Protein AF-A0A075I7Q1-F1 (afdb_monomer_lite)

InterPro domains:
  IPR000594 THIF-type NAD/FAD binding fold [PF00899] (7-69)
  IPR035985 Ubiquitin-activating enzyme-like [SSF69572] (7-67)

pLDDT: mean 79.2, std 11.18, range [49.0, 91.38]

Secondary structure (DSSP, 8-state):
-PEEE-STTHHHHHHHHHHH-TT--EEE-----STTTHHHHHTT-SS-----S-HHHHHHHHHHHHHTT---

Foldseek 3Di:
DEDEDEDDPQVVVVVVVCVVPVPHDYDYDPDQQALVCLLVSPPPDPADDDPDPDPRSVVSNVVSCVVVVHDD

Organism: NCBI:txid1456395

Sequence (72 aa):
MKMMLVKSKLKQLQKKLRKLNADIVIEELPISINDYTALDVVDGCDVVVDALDSVNARYSLNKACIEKKFRL

Radius of gyration: 12.45 Å; chains: 1; bounding box: 29×19×31 Å

Structure (mmCIF, N/CA/C/O backbone):
data_AF-A0A075I7Q1-F1
#
_entry.id   AF-A0A075I7Q1-F1
#
loop_
_atom_site.group_PDB
_atom_site.id
_atom_site.type_symbol
_atom_site.label_atom_id
_atom_site.label_alt_id
_atom_site.label_comp_id
_atom_site.label_asym_id
_atom_site.label_entity_id
_atom_site.label_seq_id
_atom_site.pdbx_PDB_ins_code
_atom_site.Cartn_x
_atom_site.Cartn_y
_atom_site.Cartn_z
_atom_site.occupancy
_atom_site.B_iso_or_equiv
_atom_site.auth_seq_id
_atom_site.auth_comp_id
_atom_site.auth_asym_id
_atom_site.auth_atom_id
_atom_site.pdbx_PDB_model_num
ATOM 1 N N . MET A 1 1 ? -15.444 -3.371 -0.217 1.00 49.00 1 MET A N 1
ATOM 2 C CA . MET A 1 1 ? -14.384 -2.390 -0.520 1.00 49.00 1 MET A CA 1
ATOM 3 C C . MET A 1 1 ? -13.263 -2.576 0.486 1.00 49.00 1 MET A C 1
ATOM 5 O O . MET A 1 1 ? -13.475 -2.353 1.674 1.00 49.00 1 MET A O 1
ATOM 9 N N . LYS A 1 2 ? -12.120 -3.083 0.025 1.00 50.59 2 LYS A N 1
ATOM 10 C CA . LYS A 1 2 ? -10.947 -3.363 0.855 1.00 50.59 2 LYS A CA 1
ATOM 11 C C . LYS A 1 2 ? -10.049 -2.125 0.847 1.00 50.59 2 LYS A C 1
ATOM 13 O O . LYS A 1 2 ? -9.640 -1.682 -0.217 1.00 50.59 2 LYS A O 1
ATOM 18 N N . MET A 1 3 ? -9.803 -1.534 2.014 1.00 54.09 3 MET A N 1
ATOM 19 C CA . MET A 1 3 ? -8.934 -0.360 2.147 1.00 54.09 3 MET A CA 1
ATOM 20 C C . MET A 1 3 ? -7.581 -0.817 2.692 1.00 54.09 3 MET A C 1
ATOM 22 O O . MET A 1 3 ? -7.514 -1.315 3.818 1.00 54.09 3 MET A O 1
ATOM 26 N N . MET A 1 4 ? -6.521 -0.650 1.903 1.00 60.81 4 MET A N 1
ATOM 27 C CA . MET A 1 4 ? -5.162 -1.011 2.299 1.00 60.81 4 MET A CA 1
ATOM 28 C C . MET A 1 4 ? -4.429 0.208 2.869 1.00 60.81 4 MET A C 1
ATOM 30 O O . MET A 1 4 ? -4.468 1.295 2.296 1.00 60.81 4 MET A O 1
ATOM 34 N N . LEU A 1 5 ? -3.769 0.038 4.016 1.00 60.06 5 LEU A N 1
ATOM 35 C CA . LEU A 1 5 ? -3.032 1.107 4.690 1.00 60.06 5 LEU A CA 1
ATOM 36 C C . LEU A 1 5 ? -1.548 0.773 4.741 1.00 60.06 5 LEU A C 1
ATOM 38 O O . LEU A 1 5 ? -1.152 -0.206 5.370 1.00 60.06 5 LEU A O 1
ATOM 42 N N . VAL A 1 6 ? -0.733 1.635 4.136 1.00 58.84 6 VAL A N 1
ATOM 43 C CA . VAL A 1 6 ? 0.719 1.462 4.076 1.00 58.84 6 VAL A CA 1
ATOM 44 C C . VAL A 1 6 ? 1.400 2.654 4.743 1.00 58.84 6 VAL A C 1
ATOM 46 O O . VAL A 1 6 ? 1.723 3.646 4.095 1.00 58.84 6 VAL A O 1
ATOM 49 N N . LYS A 1 7 ? 1.550 2.613 6.078 1.00 54.72 7 LYS A N 1
ATOM 50 C CA . LYS A 1 7 ? 2.396 3.570 6.820 1.00 54.72 7 LYS A CA 1
ATOM 51 C C . LYS A 1 7 ? 2.679 3.170 8.268 1.00 54.72 7 LYS A C 1
ATOM 53 O O . LYS A 1 7 ? 1.890 2.499 8.926 1.00 54.72 7 LYS A O 1
ATOM 58 N N . SER A 1 8 ? 3.771 3.695 8.815 1.00 51.31 8 SER A N 1
ATOM 59 C CA . SER A 1 8 ? 4.200 3.580 10.214 1.00 51.31 8 SER A CA 1
ATOM 60 C C . SER A 1 8 ? 3.279 4.346 11.185 1.00 51.31 8 SER A C 1
ATOM 62 O O . SER A 1 8 ? 3.639 5.409 11.675 1.00 51.31 8 SER A O 1
ATOM 64 N N . LYS A 1 9 ? 2.060 3.832 11.432 1.00 59.41 9 LYS A N 1
ATOM 65 C CA . LYS A 1 9 ? 1.138 4.137 12.568 1.00 59.41 9 LYS A CA 1
ATOM 66 C C . LYS A 1 9 ? -0.220 3.407 12.423 1.00 59.41 9 LYS A C 1
ATOM 68 O O . LYS A 1 9 ? -1.264 3.941 12.802 1.00 59.41 9 LYS A O 1
ATOM 73 N N . LEU A 1 10 ? -0.218 2.180 11.889 1.00 68.81 10 LEU A N 1
ATOM 74 C CA . LEU A 1 10 ? -1.430 1.455 11.463 1.00 68.81 10 LEU A CA 1
ATOM 75 C C . LEU A 1 10 ? -2.504 1.337 12.565 1.00 68.81 10 LEU A C 1
ATOM 77 O O . LEU A 1 10 ? -3.632 1.797 12.377 1.00 68.81 10 LEU A O 1
ATOM 81 N N . LYS A 1 11 ? -2.115 0.906 13.774 1.00 69.81 11 LYS A N 1
ATOM 82 C CA . LYS A 1 11 ? -3.037 0.702 14.911 1.00 69.81 11 LYS A CA 1
ATOM 83 C C . LYS A 1 11 ? -3.898 1.920 15.268 1.00 69.81 11 LYS A C 1
ATOM 85 O O . LYS A 1 11 ? -5.065 1.780 15.637 1.00 69.81 11 LYS A O 1
ATOM 90 N N . GLN A 1 12 ? -3.334 3.130 15.216 1.00 76.88 12 GLN A N 1
ATOM 91 C CA . GLN A 1 12 ? -4.085 4.341 15.575 1.00 76.88 12 GLN A CA 1
ATOM 92 C C . GLN A 1 12 ? -5.105 4.706 14.496 1.00 76.88 12 GLN A C 1
ATOM 94 O O . GLN A 1 12 ? -6.215 5.136 14.820 1.00 76.88 12 GLN A O 1
ATOM 99 N N . LEU A 1 13 ? -4.739 4.523 13.228 1.00 75.31 13 LEU A N 1
ATOM 100 C CA . LEU A 1 13 ? -5.607 4.814 12.097 1.00 75.31 13 LEU A CA 1
ATOM 101 C C . LEU A 1 13 ? -6.756 3.808 12.017 1.00 75.31 13 LEU A C 1
ATOM 103 O O . LEU A 1 13 ? -7.907 4.219 11.893 1.00 75.31 13 LEU A O 1
ATOM 107 N N . GLN A 1 14 ? -6.474 2.521 12.226 1.00 78.81 14 GLN A N 1
ATOM 108 C CA . GLN A 1 14 ? -7.496 1.481 12.286 1.00 78.81 14 GLN A CA 1
ATOM 109 C C . GLN A 1 14 ? -8.522 1.763 13.390 1.00 78.81 14 GLN A C 1
ATOM 111 O O . GLN A 1 14 ? -9.726 1.721 13.145 1.00 78.81 14 GLN A O 1
ATOM 116 N N . LYS A 1 15 ? -8.069 2.135 14.597 1.00 82.50 15 LYS A N 1
ATOM 117 C CA . LYS A 1 15 ? -8.969 2.481 15.708 1.00 82.50 15 LYS A CA 1
ATOM 118 C C . LYS A 1 15 ? -9.842 3.702 15.400 1.00 82.50 15 LYS A C 1
ATOM 120 O O . LYS A 1 15 ? -10.987 3.745 15.842 1.00 82.50 15 LYS A O 1
ATOM 125 N N . LYS A 1 16 ? -9.325 4.695 14.667 1.00 83.94 16 LYS A N 1
ATOM 126 C CA . LYS A 1 16 ? -10.110 5.861 14.227 1.00 83.94 16 LYS A CA 1
ATOM 127 C C . LYS A 1 16 ? -11.126 5.488 13.147 1.00 83.94 16 LYS A C 1
ATOM 129 O O . LYS A 1 16 ? -12.285 5.864 13.273 1.00 83.94 16 LYS A O 1
ATOM 134 N N . LEU A 1 17 ? -10.719 4.722 12.137 1.00 81.94 17 LEU A N 1
ATOM 135 C CA . LEU A 1 17 ? -11.594 4.304 11.039 1.00 81.94 17 LEU A CA 1
ATOM 136 C C . LEU A 1 17 ? -12.721 3.385 11.523 1.00 81.94 17 LEU A C 1
ATOM 138 O O . LEU A 1 17 ? -13.872 3.633 11.187 1.00 81.94 17 LEU A O 1
ATOM 142 N N . ARG A 1 18 ? -12.426 2.424 12.410 1.00 82.81 18 ARG A N 1
ATOM 143 C CA . ARG A 1 18 ? -13.451 1.567 13.037 1.00 82.81 18 ARG A CA 1
ATOM 144 C C . ARG A 1 18 ? -14.465 2.345 13.877 1.00 82.81 18 ARG A C 1
ATOM 146 O O . ARG A 1 18 ? -15.596 1.905 14.023 1.00 82.81 18 ARG A O 1
ATOM 153 N N . LYS A 1 19 ? -14.072 3.486 14.457 1.00 86.88 19 LYS A N 1
ATOM 154 C CA . LYS A 1 19 ? -15.006 4.372 15.174 1.00 86.88 19 LYS A CA 1
ATOM 155 C C . LYS A 1 19 ? -15.917 5.154 14.231 1.00 86.88 19 LYS A C 1
ATOM 157 O O . LYS A 1 19 ? -17.026 5.482 14.628 1.00 86.88 19 LYS A O 1
ATOM 162 N N . LEU A 1 20 ? -15.431 5.498 13.037 1.00 87.25 20 LEU A N 1
ATOM 163 C CA . LEU A 1 20 ? -16.215 6.212 12.025 1.00 87.25 20 LEU A CA 1
ATOM 164 C C . LEU A 1 20 ? -17.201 5.279 11.322 1.00 87.25 20 LEU A C 1
ATOM 166 O O . LEU A 1 20 ? -18.329 5.677 11.061 1.00 87.25 20 LEU A O 1
ATOM 170 N N . ASN A 1 21 ? -16.780 4.050 11.029 1.00 84.00 21 ASN A N 1
ATOM 171 C CA . ASN A 1 21 ? -17.636 3.018 10.467 1.00 84.00 21 ASN A CA 1
ATOM 172 C C . ASN A 1 21 ? -17.188 1.650 10.999 1.00 84.00 21 ASN A C 1
ATOM 174 O O . ASN A 1 21 ? -16.058 1.238 10.746 1.00 84.00 21 ASN A O 1
ATOM 178 N N . ALA A 1 22 ? -18.044 0.962 11.755 1.00 81.81 22 ALA A N 1
ATOM 179 C CA . ALA A 1 22 ? -17.702 -0.323 12.368 1.00 81.81 22 ALA A CA 1
ATOM 180 C C . ALA A 1 22 ? -17.705 -1.488 11.361 1.00 81.81 22 ALA A C 1
ATOM 182 O O . ALA A 1 22 ? -17.021 -2.483 11.591 1.00 81.81 22 ALA A O 1
ATOM 183 N N . ASP A 1 23 ? -18.404 -1.331 10.233 1.00 85.75 23 ASP A N 1
ATOM 184 C CA . ASP A 1 23 ? -18.579 -2.378 9.218 1.00 85.75 23 ASP A CA 1
ATOM 185 C C . ASP A 1 23 ? -17.407 -2.451 8.223 1.00 85.75 23 ASP A C 1
ATOM 187 O O . ASP A 1 23 ? -17.367 -3.314 7.344 1.00 85.75 23 ASP A O 1
ATOM 191 N N . ILE A 1 24 ? -16.428 -1.544 8.333 1.00 81.81 24 ILE A N 1
ATOM 192 C CA . ILE A 1 24 ? -15.257 -1.537 7.456 1.00 81.81 24 ILE A CA 1
ATOM 193 C C . ILE A 1 24 ? -14.251 -2.625 7.856 1.00 81.81 24 ILE A C 1
ATOM 195 O O . ILE A 1 24 ? -13.753 -2.683 8.984 1.00 81.81 24 ILE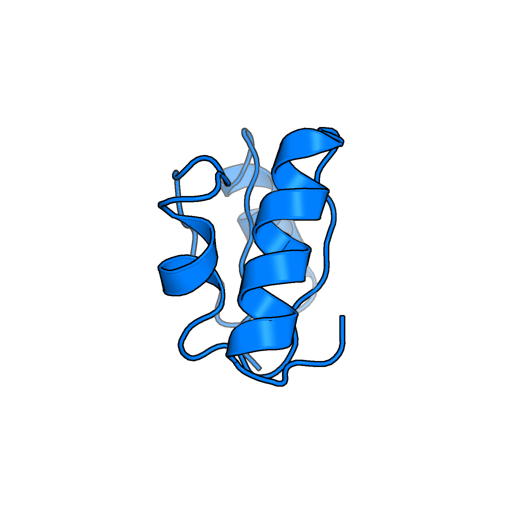 A O 1
ATOM 199 N N . VAL A 1 25 ? -13.881 -3.458 6.885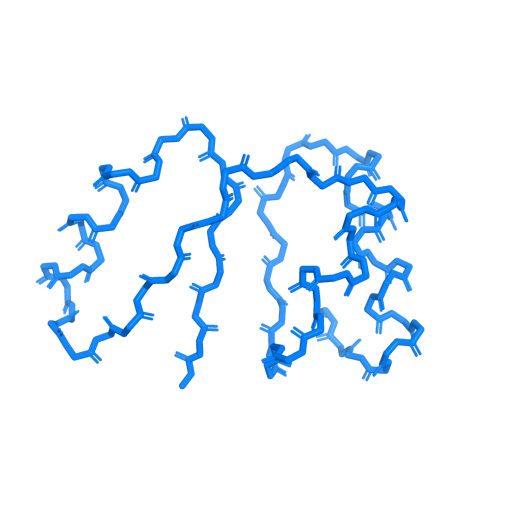 1.00 80.38 25 VAL A N 1
ATOM 200 C CA . VAL A 1 25 ? -12.784 -4.420 7.020 1.00 80.38 25 VAL A CA 1
ATOM 201 C C . VAL A 1 25 ? -11.474 -3.713 6.680 1.00 80.38 25 VAL A C 1
ATOM 203 O O . VAL A 1 25 ? -11.295 -3.217 5.568 1.00 80.38 25 VAL A O 1
ATOM 206 N N . ILE A 1 26 ? -10.564 -3.649 7.652 1.00 79.88 26 ILE A N 1
ATOM 207 C CA . ILE A 1 26 ? -9.263 -2.983 7.512 1.00 79.88 26 ILE A CA 1
ATOM 208 C C . ILE A 1 26 ? -8.166 -4.030 7.625 1.00 79.88 26 ILE A C 1
ATOM 210 O O . ILE A 1 26 ? -8.021 -4.649 8.683 1.00 79.88 26 ILE A O 1
ATOM 214 N N . GLU A 1 27 ? -7.376 -4.160 6.565 1.00 80.75 27 GLU A N 1
ATOM 215 C CA . GLU A 1 27 ? -6.199 -5.020 6.521 1.00 80.75 27 GLU A CA 1
ATOM 216 C C . GLU A 1 27 ? -4.930 -4.172 6.623 1.00 80.75 27 GLU A C 1
ATOM 218 O O . GLU A 1 27 ? -4.725 -3.215 5.874 1.00 80.75 27 GLU A O 1
ATOM 223 N N . GLU A 1 28 ? -4.100 -4.504 7.606 1.00 75.56 28 GLU A N 1
ATOM 224 C CA . GLU A 1 28 ? -2.842 -3.821 7.878 1.00 75.56 28 GLU A CA 1
ATOM 225 C C . GLU A 1 28 ? -1.695 -4.612 7.254 1.00 75.56 28 GLU A C 1
ATOM 227 O O . GLU A 1 28 ? -1.462 -5.759 7.632 1.00 75.56 28 GLU A O 1
ATOM 232 N N . LEU A 1 29 ? -0.955 -3.987 6.338 1.00 79.88 29 LEU A N 1
ATOM 233 C CA . LEU A 1 29 ? 0.209 -4.598 5.704 1.00 79.88 29 LEU A CA 1
ATOM 234 C C . LEU A 1 29 ? 1.474 -3.843 6.125 1.00 79.88 29 LEU A C 1
ATOM 236 O O . LEU A 1 29 ? 1.723 -2.735 5.646 1.00 79.88 29 LEU A O 1
ATOM 240 N N . PRO A 1 30 ? 2.285 -4.407 7.041 1.00 76.44 30 PRO A N 1
ATOM 241 C CA . PRO A 1 30 ? 3.503 -3.776 7.540 1.00 76.44 30 PRO A CA 1
ATOM 242 C C . PRO A 1 30 ? 4.669 -3.955 6.554 1.00 76.44 30 PRO A C 1
ATOM 244 O O . PRO A 1 30 ? 5.765 -4.353 6.938 1.00 76.44 30 PRO A O 1
ATOM 247 N N . ILE A 1 31 ? 4.430 -3.679 5.275 1.00 81.06 31 ILE A N 1
ATOM 248 C CA . ILE A 1 31 ? 5.422 -3.769 4.203 1.00 81.06 31 ILE A CA 1
ATOM 249 C C . ILE A 1 31 ? 5.705 -2.381 3.641 1.00 81.06 31 ILE A C 1
ATOM 251 O O . ILE A 1 31 ? 4.850 -1.497 3.644 1.00 81.06 31 ILE A O 1
ATOM 255 N N . SER A 1 32 ? 6.933 -2.179 3.179 1.00 83.38 32 SER A N 1
ATOM 256 C CA . SER A 1 32 ? 7.308 -0.963 2.463 1.00 83.38 32 SER A CA 1
ATOM 257 C C . SER A 1 32 ? 6.995 -1.132 0.981 1.00 83.38 32 SER A C 1
ATOM 259 O O . SER A 1 32 ? 7.298 -2.187 0.421 1.00 83.38 32 SER A O 1
ATOM 261 N N . ILE A 1 33 ? 6.429 -0.105 0.344 1.00 87.06 33 ILE A N 1
ATOM 262 C CA . ILE A 1 33 ? 6.194 -0.105 -1.104 1.00 87.06 33 ILE A CA 1
ATOM 263 C C . ILE A 1 33 ? 7.501 0.164 -1.841 1.00 87.06 33 ILE A C 1
ATOM 265 O O . ILE A 1 33 ? 8.170 1.172 -1.613 1.00 87.06 33 ILE A O 1
ATOM 269 N N . ASN A 1 34 ? 7.838 -0.747 -2.744 1.00 88.69 34 ASN A N 1
ATOM 270 C CA . ASN A 1 34 ? 8.937 -0.653 -3.693 1.00 88.69 34 ASN A CA 1
ATOM 271 C C . ASN A 1 34 ? 8.591 -1.475 -4.947 1.00 88.69 34 ASN A C 1
ATOM 273 O O . ASN A 1 34 ? 7.521 -2.076 -5.017 1.00 88.69 34 ASN A O 1
ATOM 277 N N . ASP A 1 35 ? 9.494 -1.512 -5.925 1.00 89.25 35 ASP A N 1
ATOM 278 C CA . ASP A 1 35 ? 9.263 -2.189 -7.209 1.00 89.25 35 ASP A CA 1
ATOM 279 C C . ASP A 1 35 ? 8.980 -3.700 -7.078 1.00 89.25 35 ASP A C 1
ATOM 281 O O . ASP A 1 35 ? 8.360 -4.277 -7.962 1.00 89.25 35 ASP A O 1
ATOM 285 N N . TYR A 1 36 ? 9.390 -4.337 -5.977 1.00 89.38 36 TYR A N 1
ATOM 286 C CA . TYR A 1 36 ? 9.179 -5.767 -5.733 1.00 89.38 36 TYR A CA 1
ATOM 287 C C . TYR A 1 36 ? 7.876 -6.057 -4.982 1.00 89.38 36 TYR A C 1
ATOM 289 O O . TYR A 1 36 ? 7.261 -7.089 -5.207 1.00 89.38 36 TYR A O 1
ATOM 297 N N . THR A 1 37 ? 7.457 -5.166 -4.079 1.00 88.50 37 THR A N 1
ATOM 298 C CA . THR A 1 37 ? 6.273 -5.367 -3.223 1.00 88.50 37 THR A CA 1
ATOM 299 C C . THR A 1 37 ? 5.011 -4.718 -3.777 1.00 88.50 37 THR A C 1
ATOM 301 O O . THR A 1 37 ? 3.907 -5.109 -3.408 1.00 88.50 37 THR A O 1
ATOM 304 N N . ALA A 1 38 ? 5.145 -3.716 -4.651 1.00 88.69 38 ALA A N 1
ATOM 305 C CA . ALA A 1 38 ? 4.013 -2.957 -5.174 1.00 88.69 38 ALA A CA 1
ATOM 306 C C . ALA A 1 38 ? 3.020 -3.833 -5.948 1.00 88.69 38 ALA A C 1
ATOM 308 O O . ALA A 1 38 ? 1.818 -3.608 -5.850 1.00 88.69 38 ALA A O 1
ATOM 309 N N . LEU A 1 39 ? 3.503 -4.836 -6.687 1.00 88.38 39 LEU A N 1
ATOM 310 C CA . LEU A 1 39 ? 2.633 -5.721 -7.460 1.00 88.38 39 LEU A CA 1
ATOM 311 C C . LEU A 1 39 ? 1.707 -6.535 -6.547 1.00 88.38 39 LEU A C 1
ATOM 313 O O . LEU A 1 39 ? 0.501 -6.551 -6.771 1.00 88.38 39 LEU A O 1
ATOM 317 N N . ASP A 1 40 ? 2.264 -7.130 -5.491 1.00 87.38 40 ASP A N 1
ATOM 318 C CA . ASP A 1 40 ? 1.526 -7.948 -4.521 1.00 87.38 40 ASP A CA 1
ATOM 319 C C . ASP A 1 40 ? 0.517 -7.117 -3.717 1.00 87.38 40 ASP A C 1
ATOM 321 O O . ASP A 1 40 ? -0.565 -7.584 -3.380 1.00 87.38 40 ASP A O 1
ATOM 325 N N . VAL A 1 41 ? 0.866 -5.862 -3.424 1.00 85.44 41 VAL A N 1
ATOM 326 C CA . VAL A 1 41 ? 0.010 -4.894 -2.714 1.00 85.44 41 VAL A CA 1
ATOM 327 C C . VAL A 1 41 ? -1.214 -4.527 -3.544 1.00 85.44 41 VAL A C 1
ATOM 329 O O . VAL A 1 41 ? -2.317 -4.407 -3.016 1.00 85.44 41 VAL A O 1
ATOM 332 N N . VAL A 1 42 ? -1.016 -4.312 -4.841 1.00 86.00 42 VAL A N 1
ATOM 333 C CA . VAL A 1 42 ? -2.083 -3.907 -5.760 1.00 86.00 42 VAL A CA 1
ATOM 334 C C . VAL A 1 42 ? -2.947 -5.108 -6.166 1.00 86.00 42 VAL A C 1
ATOM 336 O O . VAL A 1 42 ? -4.108 -4.937 -6.542 1.00 86.00 42 VAL A O 1
ATOM 339 N N . ASP A 1 43 ? -2.421 -6.329 -6.057 1.00 84.69 43 ASP A N 1
ATOM 340 C CA . ASP A 1 43 ? -3.142 -7.543 -6.423 1.00 84.69 43 ASP A CA 1
ATOM 341 C C . ASP A 1 43 ? -4.350 -7.795 -5.503 1.00 84.69 43 ASP A C 1
ATOM 343 O O . ASP A 1 43 ? -4.254 -7.818 -4.276 1.00 84.69 43 ASP A O 1
ATOM 347 N N . GLY A 1 44 ? -5.530 -7.965 -6.103 1.00 79.31 44 GLY A N 1
ATOM 348 C CA . GLY A 1 44 ? -6.781 -8.170 -5.364 1.00 79.31 44 GLY A CA 1
ATOM 349 C C . GLY A 1 44 ? 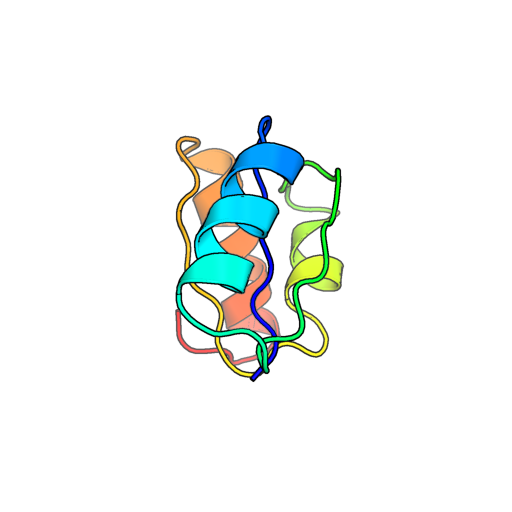-7.394 -6.906 -4.740 1.00 79.31 44 GLY A C 1
ATOM 350 O O . GLY A 1 44 ? -8.350 -7.020 -3.969 1.00 79.31 44 GLY A O 1
ATOM 351 N N . CYS A 1 45 ? -6.883 -5.713 -5.058 1.00 81.75 45 CYS A N 1
ATOM 352 C CA . CYS A 1 45 ? -7.550 -4.448 -4.740 1.00 81.75 45 CYS A CA 1
ATOM 353 C C . CYS A 1 45 ? -8.530 -4.057 -5.859 1.00 81.75 45 CYS A C 1
ATOM 355 O O . CYS A 1 45 ? -8.250 -4.295 -7.023 1.00 81.75 45 CYS A O 1
ATOM 357 N N . ASP A 1 46 ? -9.661 -3.421 -5.533 1.00 81.75 46 ASP A N 1
ATOM 358 C CA . ASP A 1 46 ? -10.577 -2.872 -6.554 1.00 81.75 46 ASP A CA 1
ATOM 359 C C . ASP A 1 46 ? -10.161 -1.456 -6.987 1.00 81.75 46 ASP A C 1
ATOM 361 O O . ASP A 1 46 ? -10.281 -1.063 -8.146 1.00 81.75 46 ASP A O 1
ATOM 365 N N . VAL A 1 47 ? -9.698 -0.674 -6.011 1.00 80.56 47 VAL A N 1
ATOM 366 C CA . VAL A 1 47 ? -9.294 0.727 -6.139 1.00 80.56 47 VAL A CA 1
ATOM 367 C C . VAL A 1 47 ? -8.056 0.927 -5.276 1.00 80.56 47 VAL A C 1
ATOM 369 O O . VAL A 1 47 ? -8.021 0.477 -4.129 1.00 80.56 47 VAL A O 1
ATOM 372 N N . VAL A 1 48 ? -7.055 1.620 -5.815 1.00 82.19 48 VAL A N 1
ATOM 373 C CA . VAL A 1 48 ? -5.809 1.946 -5.115 1.00 82.19 48 VAL A CA 1
ATOM 374 C C . VAL A 1 48 ? -5.765 3.449 -4.875 1.00 82.19 48 VAL A C 1
ATOM 376 O O . VAL A 1 48 ? -5.965 4.226 -5.800 1.00 82.19 48 VAL A O 1
ATOM 379 N N . VAL A 1 49 ? -5.493 3.862 -3.637 1.00 82.31 49 VAL A N 1
ATOM 380 C CA . VAL A 1 49 ? -5.324 5.275 -3.270 1.00 82.31 49 VAL A CA 1
ATOM 381 C C . VAL A 1 49 ? -3.906 5.471 -2.749 1.00 82.31 49 VAL A C 1
ATOM 383 O O . VAL A 1 49 ? -3.541 4.908 -1.717 1.00 82.31 49 VAL A O 1
ATOM 386 N N . ASP A 1 50 ? -3.104 6.270 -3.454 1.00 81.69 50 ASP A N 1
ATOM 387 C CA . ASP A 1 50 ? -1.745 6.604 -3.023 1.00 81.69 50 ASP A CA 1
ATOM 388 C C . ASP A 1 50 ? -1.748 7.708 -1.949 1.00 81.69 50 ASP A C 1
ATOM 390 O O . ASP A 1 50 ? -2.269 8.804 -2.154 1.00 81.69 50 ASP A O 1
ATOM 394 N N . ALA A 1 51 ? -1.118 7.430 -0.807 1.00 83.56 51 ALA A N 1
ATOM 395 C CA . ALA A 1 51 ? -0.838 8.394 0.262 1.00 83.56 51 ALA A CA 1
ATOM 396 C C . ALA A 1 51 ? 0.635 8.326 0.724 1.00 83.56 51 ALA A C 1
ATOM 398 O O . ALA A 1 51 ? 0.967 8.659 1.872 1.00 83.56 51 ALA A O 1
ATOM 399 N N . LEU A 1 52 ? 1.522 7.853 -0.158 1.00 83.62 52 LEU A N 1
ATOM 400 C CA . LEU A 1 52 ? 2.947 7.695 0.097 1.00 83.62 52 LEU A CA 1
ATOM 401 C C . LEU A 1 52 ? 3.664 9.049 0.003 1.00 83.62 52 LEU A C 1
ATOM 403 O O . LEU A 1 52 ? 3.443 9.863 -0.898 1.00 83.62 52 LEU A O 1
ATOM 407 N N . ASP A 1 53 ? 4.567 9.281 0.949 1.00 82.81 53 ASP A N 1
ATOM 408 C CA . ASP A 1 53 ? 5.425 10.468 1.016 1.00 82.81 53 ASP A CA 1
ATOM 409 C C . ASP A 1 53 ? 6.722 10.326 0.207 1.00 82.81 53 ASP A C 1
ATOM 411 O O . ASP A 1 53 ? 7.431 11.311 0.012 1.00 82.81 53 ASP A O 1
ATOM 415 N N . SER A 1 54 ? 7.016 9.129 -0.306 1.00 85.38 54 SER A N 1
ATOM 416 C CA . SER A 1 54 ? 8.182 8.861 -1.147 1.00 85.38 54 SER A CA 1
ATOM 417 C C . SER A 1 54 ? 7.823 8.855 -2.630 1.00 85.38 54 SER A C 1
ATOM 419 O O . SER A 1 54 ? 6.953 8.105 -3.075 1.00 85.38 54 SER A O 1
ATOM 421 N N . VAL A 1 55 ? 8.560 9.647 -3.412 1.00 88.06 55 VAL A N 1
ATOM 422 C CA . VAL A 1 55 ? 8.443 9.690 -4.876 1.00 88.06 55 VAL A CA 1
ATOM 423 C C . VAL A 1 55 ? 8.737 8.319 -5.488 1.00 88.06 55 VAL A C 1
ATOM 425 O O . VAL A 1 55 ? 7.988 7.866 -6.349 1.00 88.06 55 VAL A O 1
ATOM 428 N N . ASN A 1 56 ? 9.772 7.623 -5.010 1.00 88.75 56 ASN A N 1
ATOM 429 C CA . ASN A 1 56 ? 10.131 6.299 -5.523 1.00 88.75 56 ASN A CA 1
ATOM 430 C C . ASN A 1 56 ? 9.002 5.294 -5.287 1.00 88.75 56 ASN A C 1
ATOM 432 O O .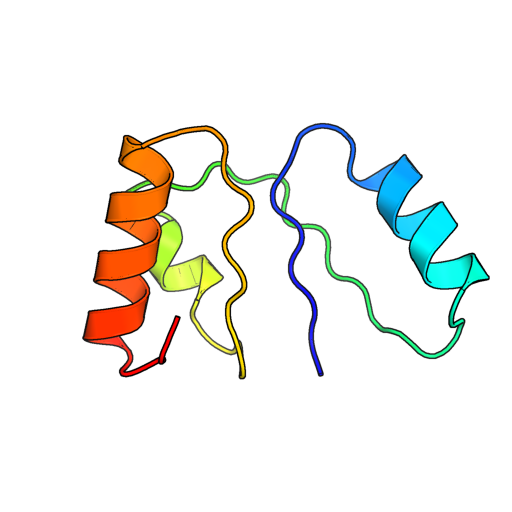 ASN A 1 56 ? 8.608 4.591 -6.209 1.00 88.75 56 ASN A O 1
ATOM 436 N N . ALA A 1 57 ? 8.436 5.286 -4.079 1.00 87.81 57 ALA A N 1
ATOM 437 C CA . ALA A 1 57 ? 7.351 4.379 -3.725 1.00 87.81 57 ALA A CA 1
ATOM 438 C C . ALA A 1 57 ? 6.084 4.653 -4.558 1.00 87.81 57 ALA A C 1
ATOM 440 O O . ALA A 1 57 ? 5.423 3.716 -5.000 1.00 87.81 57 ALA A O 1
ATOM 441 N N . ARG A 1 58 ? 5.797 5.929 -4.852 1.00 88.38 58 ARG A N 1
ATOM 442 C CA . ARG A 1 58 ? 4.716 6.332 -5.763 1.00 88.38 58 ARG A CA 1
ATOM 443 C C . ARG A 1 58 ? 4.934 5.824 -7.186 1.00 88.38 58 ARG A C 1
ATOM 445 O O . ARG A 1 58 ? 3.994 5.320 -7.793 1.00 88.38 58 ARG A O 1
ATOM 452 N N . TYR A 1 59 ? 6.154 5.923 -7.718 1.00 91.38 59 TYR A N 1
ATOM 453 C CA . TYR A 1 59 ? 6.468 5.382 -9.044 1.00 91.38 59 TYR A CA 1
ATOM 454 C C . TYR A 1 59 ? 6.344 3.858 -9.089 1.00 91.38 59 TYR A C 1
ATOM 456 O O . TYR A 1 59 ? 5.763 3.340 -10.041 1.00 91.38 59 TYR A O 1
ATOM 464 N N . SER A 1 60 ? 6.830 3.149 -8.068 1.00 90.75 60 SER A N 1
ATOM 465 C CA . SER A 1 60 ? 6.672 1.694 -7.958 1.00 90.75 60 SER A CA 1
ATOM 466 C C . SER A 1 60 ? 5.198 1.286 -7.939 1.00 90.75 60 SER A C 1
ATOM 468 O O . SER A 1 60 ? 4.785 0.406 -8.692 1.00 90.75 60 SER A O 1
ATOM 470 N N . LEU A 1 61 ? 4.383 1.976 -7.132 1.00 89.12 61 LEU A N 1
ATOM 471 C CA . LEU A 1 61 ? 2.945 1.730 -7.047 1.00 89.12 61 LEU A CA 1
ATOM 472 C C . LEU A 1 61 ? 2.237 2.016 -8.376 1.00 89.12 61 LEU A C 1
ATOM 474 O O . LEU A 1 61 ? 1.392 1.237 -8.810 1.00 89.12 61 LEU A O 1
ATOM 478 N N . ASN A 1 62 ? 2.601 3.113 -9.044 1.00 89.19 62 ASN A N 1
ATOM 479 C CA . ASN A 1 62 ? 2.011 3.494 -10.321 1.00 89.19 62 ASN A CA 1
ATOM 480 C C . ASN A 1 62 ? 2.318 2.485 -11.430 1.00 89.19 62 ASN A C 1
ATOM 482 O O . ASN A 1 62 ? 1.400 2.063 -12.131 1.00 89.19 62 ASN A O 1
ATOM 486 N N . LYS A 1 63 ? 3.570 2.022 -11.524 1.00 89.69 63 LYS A N 1
ATOM 487 C CA . LYS A 1 63 ? 3.949 0.947 -12.452 1.00 89.69 63 LYS A CA 1
ATOM 488 C C . LYS A 1 63 ? 3.116 -0.313 -12.217 1.00 89.69 63 LYS A C 1
ATOM 490 O O . LYS A 1 63 ? 2.508 -0.810 -13.161 1.00 89.69 63 LYS A O 1
ATOM 495 N N . ALA A 1 64 ? 3.006 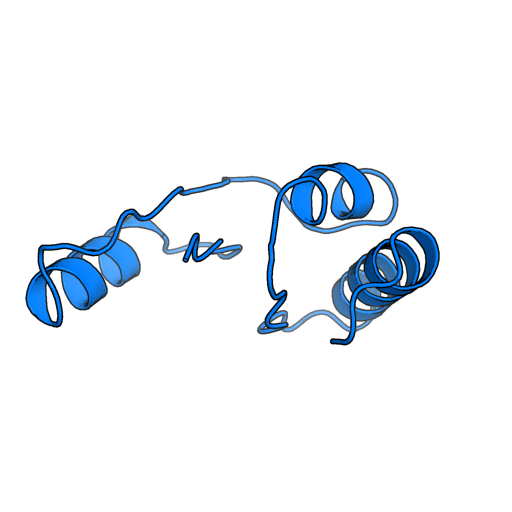-0.761 -10.965 1.00 89.12 64 ALA A N 1
ATOM 496 C CA . ALA A 1 64 ? 2.195 -1.926 -10.612 1.00 89.12 64 ALA A CA 1
ATOM 497 C C . ALA A 1 64 ? 0.709 -1.750 -10.988 1.00 89.12 64 ALA A C 1
ATOM 499 O O . ALA A 1 64 ? 0.084 -2.671 -11.517 1.00 89.12 64 ALA A O 1
ATOM 500 N N . CYS A 1 65 ? 0.146 -0.554 -10.783 1.00 87.25 65 CYS A N 1
ATOM 501 C CA . CYS A 1 65 ? -1.230 -0.248 -11.179 1.00 87.25 65 CYS A CA 1
ATOM 502 C C . CYS A 1 65 ? -1.421 -0.284 -12.701 1.00 87.25 65 CYS A C 1
ATOM 504 O O . CYS A 1 65 ? -2.403 -0.859 -13.169 1.00 87.25 65 CYS A O 1
ATOM 506 N N . ILE A 1 66 ? -0.480 0.266 -13.476 1.00 87.56 66 ILE A N 1
ATOM 507 C CA . ILE A 1 66 ? -0.519 0.222 -14.946 1.00 87.56 66 ILE A CA 1
ATOM 508 C C . ILE A 1 66 ? -0.474 -1.225 -15.445 1.00 87.56 66 ILE A C 1
ATOM 510 O O . ILE A 1 66 ? -1.290 -1.601 -16.288 1.00 87.56 66 ILE A O 1
ATOM 514 N N . 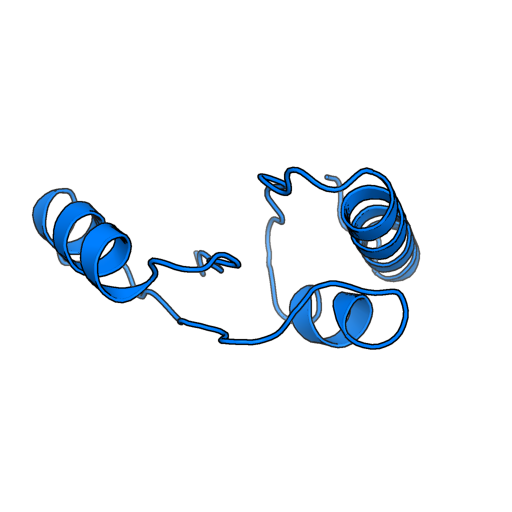GLU A 1 67 ? 0.431 -2.048 -14.910 1.00 85.94 67 GLU A N 1
ATOM 515 C CA . GLU A 1 67 ? 0.571 -3.458 -15.302 1.00 85.94 67 GLU A CA 1
ATOM 516 C C . GLU A 1 67 ? -0.717 -4.258 -15.064 1.00 85.94 67 GLU A C 1
ATOM 518 O O . GLU A 1 67 ? -1.121 -5.068 -15.901 1.00 85.94 67 GLU A O 1
ATOM 523 N N . LYS A 1 68 ? -1.411 -3.982 -13.957 1.00 78.56 68 LYS A N 1
ATOM 524 C CA . LYS A 1 68 ? -2.677 -4.631 -13.589 1.00 78.56 68 LYS A CA 1
ATOM 525 C C . LYS A 1 68 ? -3.926 -3.918 -14.137 1.00 78.56 68 LYS A C 1
ATOM 527 O O . LYS A 1 68 ? -5.037 -4.386 -13.909 1.00 78.56 68 LYS A O 1
ATOM 532 N N . LYS A 1 69 ? -3.759 -2.833 -14.907 1.00 74.50 69 LYS A N 1
ATOM 533 C CA . LYS A 1 69 ? -4.826 -1.977 -15.473 1.00 74.50 69 LYS A CA 1
ATOM 534 C C . LYS A 1 69 ? -5.725 -1.289 -14.436 1.00 74.50 69 LYS A C 1
ATOM 536 O O . LYS A 1 69 ? -6.852 -0.905 -14.758 1.00 74.50 69 LYS A O 1
ATOM 541 N N . PHE A 1 70 ? -5.236 -1.085 -13.219 1.00 68.69 70 PHE A N 1
ATOM 542 C CA . PHE A 1 70 ? -5.913 -0.235 -12.247 1.00 68.69 70 PHE A CA 1
ATOM 543 C C . PHE A 1 70 ? -5.725 1.236 -12.616 1.00 68.69 70 PHE A C 1
ATOM 545 O O . PHE A 1 70 ? -4.631 1.669 -12.982 1.00 68.69 70 PHE A O 1
ATOM 552 N N . ARG A 1 71 ? -6.801 2.022 -12.514 1.00 58.16 71 ARG A N 1
ATOM 553 C CA . ARG A 1 71 ? -6.694 3.484 -12.520 1.00 58.16 71 ARG A CA 1
ATOM 554 C C . ARG A 1 71 ? -6.391 3.938 -11.093 1.00 58.16 71 ARG A C 1
ATOM 556 O O . ARG A 1 71 ? -7.206 3.697 -10.206 1.00 58.16 71 ARG A O 1
ATOM 563 N N . LEU A 1 72 ? -5.214 4.538 -10.913 1.00 56.31 72 LEU A N 1
ATOM 564 C CA . LEU A 1 72 ? -4.869 5.360 -9.748 1.00 56.31 72 LEU A CA 1
ATOM 565 C C . LEU A 1 72 ? -5.651 6.675 -9.765 1.00 56.31 72 LEU A C 1
ATOM 567 O O . LEU A 1 72 ? -5.867 7.203 -10.883 1.00 56.31 72 LEU A O 1
#